Protein AF-A0A2V7TIT2-F1 (afdb_monomer_lite)

Radius of gyration: 19.77 Å; chains: 1; bounding box: 64×31×43 Å

Sequence (107 aa):
MTAILRDYVSPNDVTDPGSKALSAGLFLAIGVGGGYAWYRSGALENIWQRGVIAVLGAVGALLAGFLGAPIYGLVGIPGLVAWVLLDIAAGMTAARWAVQGKGPVAP

Structure (mmCIF, N/CA/C/O backbone):
data_AF-A0A2V7TIT2-F1
#
_entry.id   AF-A0A2V7TIT2-F1
#
loop_
_atom_site.group_PDB
_atom_site.id
_atom_site.type_symbol
_atom_site.label_atom_id
_atom_site.label_alt_id
_atom_site.label_comp_id
_atom_site.label_asym_id
_atom_site.label_entity_id
_atom_site.label_seq_id
_atom_site.pdbx_PDB_ins_code
_atom_site.Cartn_x
_atom_site.Cartn_y
_atom_site.Cartn_z
_atom_site.occupancy
_atom_site.B_iso_or_equiv
_atom_site.auth_seq_id
_atom_site.auth_comp_id
_atom_site.auth_asym_id
_atom_site.auth_atom_id
_atom_site.pdbx_PDB_model_num
ATOM 1 N N . MET A 1 1 ? 38.723 18.667 -15.875 1.00 50.00 1 MET A N 1
ATOM 2 C CA . MET A 1 1 ? 38.298 17.898 -14.680 1.00 50.00 1 MET A CA 1
ATOM 3 C C . MET A 1 1 ? 37.324 18.680 -13.780 1.00 50.00 1 MET A C 1
ATOM 5 O O . MET A 1 1 ? 37.205 18.389 -12.605 1.00 50.00 1 MET A O 1
ATOM 9 N N . THR A 1 2 ? 36.587 19.659 -14.311 1.00 55.69 2 THR A N 1
ATOM 10 C CA . THR A 1 2 ? 35.560 20.430 -13.576 1.00 55.69 2 THR A CA 1
ATOM 11 C C . THR A 1 2 ? 34.148 20.189 -14.126 1.00 55.69 2 THR A C 1
ATOM 13 O O . THR A 1 2 ? 33.179 20.376 -13.403 1.00 55.69 2 THR A O 1
ATOM 16 N N . ALA A 1 3 ? 34.025 19.704 -15.369 1.00 59.66 3 ALA A N 1
ATOM 17 C CA . ALA A 1 3 ? 32.749 19.321 -15.983 1.00 59.66 3 ALA A CA 1
ATOM 18 C C . ALA A 1 3 ? 32.171 18.017 -15.399 1.00 59.66 3 ALA A C 1
ATOM 20 O O . ALA A 1 3 ? 31.003 17.974 -15.049 1.00 59.66 3 ALA A O 1
ATOM 21 N N . ILE A 1 4 ? 33.008 16.997 -15.176 1.00 59.03 4 ILE A N 1
ATOM 22 C CA . ILE A 1 4 ? 32.571 15.712 -14.597 1.00 59.03 4 ILE A CA 1
ATOM 23 C C . ILE A 1 4 ? 32.068 15.896 -13.155 1.00 59.03 4 ILE A C 1
ATOM 25 O O . ILE A 1 4 ? 31.053 15.329 -12.777 1.00 59.03 4 ILE A O 1
ATOM 29 N N . LEU A 1 5 ? 32.728 16.742 -12.353 1.00 57.66 5 LEU A N 1
ATOM 30 C CA . LEU A 1 5 ? 32.258 17.063 -10.998 1.00 57.66 5 LEU A CA 1
ATOM 31 C C . LEU A 1 5 ? 30.960 17.884 -11.008 1.00 57.66 5 LEU A C 1
ATOM 33 O O . LEU A 1 5 ? 30.155 17.735 -10.099 1.00 57.66 5 LEU A O 1
ATOM 37 N N . ARG A 1 6 ? 30.732 18.720 -12.029 1.00 57.19 6 ARG A N 1
ATOM 38 C CA . ARG A 1 6 ? 29.481 19.475 -12.194 1.00 57.19 6 ARG A CA 1
ATOM 39 C C . ARG A 1 6 ? 28.294 18.547 -12.478 1.00 57.19 6 ARG A C 1
ATOM 41 O O . ARG A 1 6 ? 27.240 18.769 -11.895 1.00 57.19 6 ARG A O 1
ATOM 48 N N . ASP A 1 7 ? 28.487 17.493 -13.268 1.00 55.28 7 ASP A N 1
ATOM 49 C CA . ASP A 1 7 ? 27.439 16.493 -13.533 1.00 55.28 7 ASP A CA 1
ATOM 50 C C . ASP A 1 7 ? 27.096 15.653 -12.291 1.00 55.28 7 ASP A C 1
ATOM 52 O O . ASP A 1 7 ? 25.929 15.353 -12.058 1.00 55.28 7 ASP A O 1
ATOM 56 N N . TYR A 1 8 ? 28.071 15.346 -11.426 1.00 56.00 8 TYR A N 1
ATOM 57 C CA . TYR A 1 8 ? 27.811 14.657 -10.148 1.00 56.00 8 TYR A CA 1
ATOM 58 C C . TYR A 1 8 ? 27.341 15.573 -9.008 1.00 56.00 8 TYR A C 1
ATOM 60 O O . TYR A 1 8 ? 26.834 15.073 -8.006 1.00 56.00 8 TYR A O 1
ATOM 68 N N . VAL A 1 9 ? 27.504 16.895 -9.131 1.00 55.00 9 VAL A N 1
ATOM 69 C CA . VAL A 1 9 ? 27.004 17.900 -8.168 1.00 55.00 9 VAL A CA 1
ATOM 70 C C . VAL A 1 9 ? 25.629 18.447 -8.576 1.00 55.00 9 VAL A C 1
ATOM 72 O O . VAL A 1 9 ? 24.930 19.010 -7.736 1.00 55.00 9 VAL A O 1
ATOM 75 N N . SER A 1 10 ? 25.176 18.181 -9.809 1.00 55.69 10 SER A N 1
ATOM 76 C CA . SER A 1 10 ? 23.803 18.446 -10.264 1.00 55.69 10 SER A CA 1
ATOM 77 C C . SER A 1 10 ? 22.865 17.214 -10.375 1.00 55.69 10 SER A C 1
ATOM 79 O O . SER A 1 10 ? 22.013 17.207 -11.260 1.00 55.69 10 SER A O 1
ATOM 81 N N . PRO A 1 11 ? 22.922 16.180 -9.505 1.00 55.31 11 PRO A N 1
ATOM 82 C CA . PRO A 1 11 ? 22.027 15.021 -9.576 1.00 55.31 11 PRO A CA 1
ATOM 83 C C . PRO A 1 11 ? 20.613 15.320 -9.044 1.00 55.31 11 PRO A C 1
ATOM 85 O O . PRO A 1 11 ? 19.777 14.426 -8.991 1.00 55.31 11 PRO A O 1
ATOM 88 N N . ASN A 1 12 ? 20.343 16.568 -8.644 1.00 55.50 12 ASN A N 1
ATOM 89 C CA . ASN A 1 12 ? 19.116 17.004 -7.980 1.00 55.50 12 ASN A CA 1
ATOM 90 C C . ASN A 1 12 ? 18.459 18.176 -8.716 1.00 55.50 12 ASN A C 1
ATOM 92 O O . ASN A 1 12 ? 18.050 19.158 -8.089 1.00 55.50 12 ASN A O 1
ATOM 96 N N . ASP A 1 13 ? 18.361 18.105 -10.042 1.00 59.22 13 ASP A N 1
ATOM 97 C CA . ASP A 1 13 ? 17.453 19.005 -10.742 1.00 59.22 13 ASP A CA 1
ATOM 98 C C . ASP A 1 13 ? 16.025 18.624 -10.315 1.00 59.22 13 ASP A C 1
ATOM 100 O O . ASP A 1 13 ? 15.449 17.646 -10.781 1.00 59.22 13 ASP A O 1
ATOM 104 N N . VAL A 1 14 ? 15.434 19.383 -9.384 1.00 55.47 14 VAL A N 1
ATOM 105 C CA . VAL A 1 14 ? 14.022 19.242 -8.947 1.00 55.47 14 VAL A CA 1
ATOM 106 C C . VAL A 1 14 ? 13.052 19.335 -10.141 1.00 55.47 14 VAL A C 1
ATOM 108 O O . VAL A 1 14 ? 11.880 18.957 -10.078 1.00 55.47 14 VAL A O 1
ATOM 111 N N . THR A 1 15 ? 13.546 19.848 -11.262 1.00 60.97 15 THR A N 1
ATOM 112 C CA . THR A 1 15 ? 12.894 19.936 -12.563 1.00 60.97 15 THR A CA 1
ATOM 113 C C . THR A 1 15 ? 12.864 18.618 -13.346 1.00 60.97 15 THR A C 1
ATOM 115 O O . THR A 1 15 ? 12.012 18.518 -14.234 1.00 60.97 15 THR A O 1
ATOM 118 N N . ASP A 1 16 ? 13.691 17.620 -13.008 1.00 75.00 16 ASP A N 1
ATOM 119 C CA . ASP A 1 16 ? 13.738 16.304 -13.659 1.00 75.00 16 ASP A CA 1
ATOM 120 C C . ASP A 1 16 ? 12.389 15.560 -13.530 1.00 75.00 16 ASP A C 1
ATOM 122 O O . ASP A 1 16 ? 11.856 15.416 -12.420 1.00 75.00 16 ASP A O 1
ATOM 126 N N . PRO A 1 17 ? 11.804 15.071 -14.643 1.00 66.06 17 PRO A N 1
ATOM 127 C CA . PRO A 1 17 ? 10.562 14.304 -14.624 1.00 66.06 17 PRO A CA 1
ATOM 128 C C . PRO A 1 17 ? 10.575 13.104 -13.667 1.00 66.06 17 PRO A C 1
ATOM 130 O O . PRO A 1 17 ? 9.541 12.816 -13.061 1.00 66.06 17 PRO A O 1
ATOM 133 N N . GLY A 1 18 ? 11.722 12.437 -13.489 1.00 73.31 18 GLY A N 1
ATOM 134 C CA . GLY A 1 18 ? 11.872 11.319 -12.552 1.00 73.31 18 GLY A CA 1
ATOM 135 C C . GLY A 1 18 ? 11.681 11.752 -11.098 1.00 73.31 18 GLY A C 1
ATOM 136 O O . GLY A 1 18 ? 10.877 11.168 -10.367 1.00 73.31 18 GLY A O 1
ATOM 137 N N . SER A 1 19 ? 12.335 12.844 -10.703 1.00 74.06 19 SER A N 1
ATOM 138 C CA . SER A 1 19 ? 12.192 13.447 -9.369 1.00 74.06 19 SER A CA 1
ATOM 139 C C . SER A 1 19 ? 10.765 13.944 -9.089 1.00 74.06 19 SER A C 1
ATOM 141 O O . SER A 1 19 ? 10.236 13.774 -7.982 1.00 74.06 19 SER A O 1
ATOM 143 N N . LYS A 1 20 ? 10.088 14.505 -10.100 1.00 78.50 20 LYS A N 1
ATOM 144 C CA . LYS A 1 20 ? 8.674 14.914 -9.997 1.00 78.50 20 LYS A CA 1
ATOM 145 C C . LYS A 1 20 ? 7.725 13.726 -9.859 1.00 78.50 20 LYS A C 1
ATOM 147 O O . LYS A 1 20 ? 6.799 13.780 -9.055 1.00 78.50 20 LYS A O 1
ATOM 152 N N . ALA A 1 21 ? 7.953 12.647 -10.606 1.00 80.94 21 ALA A N 1
ATOM 153 C CA . ALA A 1 21 ? 7.144 11.436 -10.508 1.00 80.94 21 ALA A CA 1
ATOM 154 C C . ALA A 1 21 ? 7.302 10.757 -9.139 1.00 80.94 21 ALA A C 1
ATOM 156 O O . ALA A 1 21 ? 6.311 10.344 -8.537 1.00 80.94 21 ALA A O 1
ATOM 157 N N . LEU A 1 22 ? 8.530 10.699 -8.613 1.00 84.38 22 LEU A N 1
ATOM 158 C CA . LEU A 1 22 ? 8.812 10.107 -7.307 1.00 84.38 22 LEU A CA 1
ATOM 159 C C . LEU A 1 22 ? 8.165 10.905 -6.167 1.00 84.38 22 LEU A C 1
ATOM 161 O O . LEU A 1 22 ? 7.510 10.331 -5.300 1.00 84.38 22 LEU A O 1
ATOM 165 N N . SER A 1 23 ? 8.303 12.233 -6.189 1.00 86.25 23 SER A N 1
ATOM 166 C CA . SER A 1 23 ? 7.668 13.109 -5.197 1.00 86.25 23 SER A CA 1
ATOM 167 C C . SER A 1 23 ? 6.141 13.065 -5.285 1.00 86.25 23 SER A C 1
ATOM 169 O O . SER A 1 23 ? 5.481 12.938 -4.255 1.00 86.25 23 SER A O 1
ATOM 171 N N . ALA A 1 24 ? 5.562 13.073 -6.490 1.00 88.62 24 ALA A N 1
ATOM 172 C CA . ALA A 1 24 ? 4.122 12.897 -6.674 1.00 88.62 24 ALA A CA 1
ATOM 173 C C . ALA A 1 24 ? 3.634 11.545 -6.128 1.00 88.62 24 ALA A C 1
ATOM 175 O O . ALA A 1 24 ? 2.637 11.499 -5.409 1.00 88.62 24 ALA A O 1
ATOM 176 N N . GLY A 1 25 ? 4.360 10.459 -6.410 1.00 87.94 25 GLY A N 1
ATOM 177 C CA . GLY A 1 25 ? 4.072 9.130 -5.872 1.00 87.94 25 GLY A CA 1
ATOM 178 C C . GLY A 1 25 ? 4.151 9.082 -4.345 1.00 87.94 25 GLY A C 1
ATOM 179 O O . GLY A 1 25 ? 3.273 8.510 -3.704 1.00 87.94 25 GLY A O 1
ATOM 180 N N . LEU A 1 26 ? 5.146 9.747 -3.753 1.00 90.94 26 LEU A N 1
ATOM 181 C CA . LEU A 1 26 ? 5.301 9.865 -2.304 1.00 90.94 26 LEU A CA 1
ATOM 182 C C . LEU A 1 26 ? 4.108 10.588 -1.663 1.00 90.94 26 LEU A C 1
ATOM 184 O O . LEU A 1 26 ? 3.509 10.075 -0.717 1.00 90.94 26 LEU A O 1
ATOM 188 N N . PHE A 1 27 ? 3.731 11.755 -2.190 1.00 94.56 27 PHE A N 1
ATOM 189 C CA . PHE A 1 27 ? 2.581 12.506 -1.682 1.00 94.56 2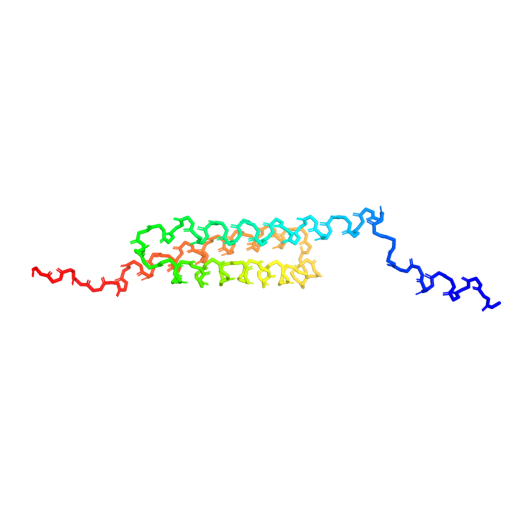7 PHE A CA 1
ATOM 190 C C . PHE A 1 27 ? 1.270 11.742 -1.869 1.00 94.56 27 PHE A C 1
ATOM 192 O O . PHE A 1 27 ? 0.432 11.753 -0.967 1.00 94.56 27 PHE A O 1
ATOM 199 N N . LEU A 1 28 ? 1.105 11.038 -2.993 1.00 93.38 28 LEU A N 1
ATOM 200 C CA . LEU A 1 28 ? -0.043 10.163 -3.220 1.00 93.38 28 LEU A CA 1
ATOM 201 C C . LEU A 1 28 ? -0.091 9.023 -2.202 1.00 93.38 28 LEU A C 1
ATOM 203 O O . LEU A 1 28 ? -1.142 8.802 -1.610 1.00 93.38 28 LEU A O 1
ATOM 207 N N . ALA A 1 29 ? 1.021 8.334 -1.946 1.00 91.56 29 ALA A N 1
ATOM 208 C CA . ALA A 1 29 ? 1.064 7.235 -0.984 1.00 91.56 29 ALA A CA 1
ATOM 209 C C . ALA A 1 29 ? 0.717 7.705 0.437 1.00 91.56 29 ALA A C 1
ATOM 211 O O . ALA A 1 29 ? -0.119 7.095 1.105 1.00 91.56 29 ALA A O 1
ATOM 212 N N . ILE A 1 30 ? 1.299 8.826 0.876 1.00 95.38 30 ILE A N 1
ATOM 213 C CA . ILE A 1 30 ? 1.007 9.418 2.189 1.00 95.38 30 ILE A CA 1
ATOM 214 C C . ILE A 1 30 ? -0.456 9.865 2.263 1.00 95.38 30 ILE A C 1
ATOM 216 O O . ILE A 1 30 ? -1.156 9.528 3.218 1.00 95.38 30 ILE A O 1
ATOM 220 N N . GLY A 1 31 ? -0.924 10.608 1.259 1.00 96.06 31 GLY A N 1
ATOM 221 C CA . GLY A 1 31 ? -2.270 11.173 1.231 1.00 96.06 31 GLY A CA 1
ATOM 222 C C . GLY A 1 31 ? -3.355 10.102 1.173 1.00 96.06 31 GLY A C 1
ATOM 223 O O . GLY A 1 31 ? -4.298 10.139 1.961 1.00 96.06 31 GLY A O 1
ATOM 224 N N . VAL A 1 32 ? -3.207 9.115 0.288 1.00 94.06 32 VAL A N 1
ATOM 225 C CA . VAL A 1 32 ? -4.167 8.014 0.140 1.00 94.06 32 VAL A CA 1
ATOM 226 C C . VAL A 1 32 ? -4.106 7.083 1.348 1.00 94.06 32 VAL A C 1
ATOM 228 O O . VAL A 1 32 ? -5.146 6.804 1.940 1.00 94.06 32 VAL A O 1
ATOM 231 N N . GLY A 1 33 ? -2.913 6.643 1.763 1.00 92.62 33 GLY A N 1
ATOM 232 C CA . GLY A 1 33 ? -2.748 5.727 2.895 1.00 92.62 33 GLY A CA 1
ATOM 233 C C . GLY A 1 33 ? -3.226 6.334 4.214 1.00 92.62 33 GLY A C 1
ATOM 234 O O . GLY A 1 33 ? -4.034 5.733 4.927 1.00 92.62 33 GLY A O 1
ATOM 235 N N . GLY A 1 34 ? -2.785 7.557 4.514 1.00 94.06 34 GLY A N 1
ATOM 236 C CA . GLY A 1 34 ? -3.181 8.269 5.725 1.00 94.06 34 GLY A CA 1
ATOM 237 C C . GLY A 1 34 ? -4.632 8.735 5.697 1.00 94.06 34 GLY A C 1
ATOM 238 O O . GLY A 1 34 ? -5.357 8.536 6.671 1.00 94.06 34 GLY A O 1
ATOM 239 N N . GLY A 1 35 ? -5.094 9.286 4.572 1.00 95.19 35 GLY A N 1
ATOM 240 C CA . GLY A 1 35 ? -6.474 9.740 4.404 1.00 95.19 35 GLY A CA 1
ATOM 241 C C . GLY A 1 35 ? -7.486 8.599 4.506 1.00 95.19 35 GLY A C 1
ATOM 242 O O . GLY A 1 35 ? -8.480 8.716 5.223 1.00 95.19 35 GLY A O 1
ATOM 243 N N . TYR A 1 36 ? -7.211 7.457 3.871 1.00 93.00 36 TYR A N 1
ATOM 244 C CA . TYR A 1 36 ? -8.066 6.273 3.973 1.00 93.00 36 TYR A CA 1
ATOM 245 C C . TYR A 1 36 ? -8.103 5.714 5.404 1.00 93.00 36 TYR A C 1
ATOM 247 O O . TYR A 1 36 ? -9.177 5.410 5.932 1.00 93.00 36 TYR A O 1
ATOM 255 N N . ALA A 1 37 ? -6.949 5.626 6.073 1.00 90.94 37 ALA A N 1
ATOM 256 C CA . ALA A 1 37 ? -6.868 5.172 7.459 1.00 90.94 37 ALA A CA 1
ATOM 257 C C . ALA A 1 37 ? -7.556 6.138 8.445 1.00 90.94 37 ALA A C 1
ATOM 259 O O . ALA A 1 37 ? -8.191 5.703 9.411 1.00 90.94 37 ALA A O 1
ATOM 260 N N . TRP A 1 38 ? -7.516 7.442 8.178 1.00 91.38 38 TRP A N 1
ATOM 261 C CA . TRP A 1 38 ? -8.272 8.442 8.930 1.00 91.38 38 TRP A CA 1
ATOM 262 C C . TRP A 1 38 ? -9.787 8.319 8.718 1.00 91.38 38 TRP A C 1
ATOM 264 O O . TRP A 1 38 ? -10.560 8.359 9.678 1.00 91.38 38 TRP A O 1
ATOM 274 N N . TYR A 1 39 ? -10.226 8.152 7.466 1.00 91.81 39 TYR A N 1
ATOM 275 C CA . TYR A 1 39 ? -11.640 7.991 7.123 1.00 91.81 39 TYR A CA 1
ATOM 276 C C . TYR A 1 39 ? -12.234 6.749 7.795 1.00 91.81 39 TYR A C 1
ATOM 278 O O . TYR A 1 39 ? -13.259 6.832 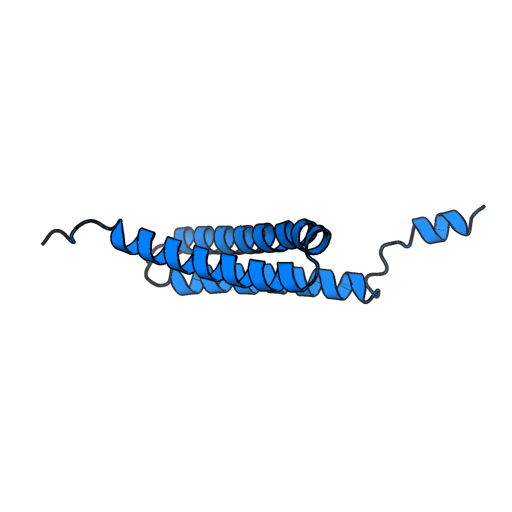8.473 1.00 91.81 39 TYR A O 1
ATOM 286 N N . ARG A 1 40 ? -11.544 5.604 7.706 1.00 88.06 40 ARG A N 1
ATOM 287 C CA . ARG A 1 40 ? -12.022 4.344 8.299 1.00 88.06 40 ARG A CA 1
ATOM 288 C C . ARG A 1 40 ? -12.078 4.378 9.829 1.00 88.06 40 ARG A C 1
ATOM 290 O O . ARG A 1 40 ? -12.831 3.623 10.433 1.00 88.06 40 ARG A O 1
ATOM 297 N N . SER A 1 41 ? -11.262 5.224 10.458 1.00 86.62 41 SER A N 1
ATOM 298 C CA . SER A 1 41 ? -11.223 5.396 11.913 1.00 86.62 41 SER A CA 1
ATOM 299 C C . SER A 1 41 ? -12.230 6.435 12.421 1.00 86.62 41 SER A C 1
ATOM 301 O O . SER A 1 41 ? -12.198 6.791 13.595 1.00 86.62 41 SER A O 1
ATOM 303 N N . GLY A 1 42 ? -13.169 6.882 11.576 1.00 85.38 42 GLY A N 1
ATOM 304 C CA . GLY A 1 42 ? -14.198 7.872 11.909 1.00 85.38 42 GLY A CA 1
ATOM 305 C C . GLY A 1 42 ? -15.074 7.549 13.121 1.00 85.38 42 GLY A C 1
ATOM 306 O O . GLY A 1 42 ? -15.533 8.471 13.783 1.00 85.38 42 GLY A O 1
ATOM 307 N N . ALA A 1 43 ? -15.255 6.266 13.441 1.00 85.88 43 ALA A N 1
ATOM 308 C CA . ALA A 1 43 ? -16.018 5.819 14.608 1.00 85.88 43 ALA A CA 1
ATOM 309 C C . ALA A 1 43 ? -15.273 5.988 15.948 1.00 85.88 43 ALA A C 1
ATOM 311 O O . ALA A 1 43 ? -15.857 5.749 16.999 1.00 85.88 43 ALA A O 1
ATOM 312 N N . LEU A 1 44 ? -13.985 6.350 15.934 1.00 83.81 44 LEU A N 1
ATOM 313 C CA . LEU A 1 44 ? -13.232 6.638 17.152 1.00 83.81 44 LEU A CA 1
ATOM 314 C C . LEU A 1 44 ? -13.457 8.096 17.569 1.00 83.81 44 LEU A C 1
ATOM 316 O O . LEU A 1 44 ? -13.200 9.027 16.809 1.00 83.81 44 LEU A O 1
ATOM 320 N N . GLU A 1 45 ? -13.890 8.300 18.806 1.00 88.25 45 GLU A N 1
ATOM 321 C CA . GLU A 1 45 ? -14.109 9.639 19.372 1.00 88.25 45 GLU A CA 1
ATOM 322 C C . GLU A 1 45 ? -12.780 10.348 19.681 1.00 88.25 45 GLU A C 1
ATOM 324 O O . GLU A 1 45 ? -12.679 11.575 19.647 1.00 88.25 45 GLU A O 1
ATOM 329 N N . ASN A 1 46 ? -11.721 9.572 19.934 1.00 91.81 46 ASN A N 1
ATOM 330 C CA . ASN A 1 46 ? -10.404 10.093 20.266 1.00 91.81 46 ASN A CA 1
ATOM 331 C C . ASN A 1 46 ? -9.623 10.512 19.006 1.00 91.81 46 ASN A C 1
ATOM 333 O O . ASN A 1 46 ? -9.140 9.682 18.229 1.00 91.81 46 ASN A O 1
ATOM 337 N N . ILE A 1 47 ? -9.435 11.825 18.853 1.00 93.12 47 ILE A N 1
ATOM 338 C CA . ILE A 1 47 ? -8.713 12.427 17.725 1.00 93.12 47 ILE A CA 1
ATOM 339 C C . ILE A 1 47 ? -7.235 12.013 17.657 1.00 93.12 47 ILE A C 1
ATOM 341 O O . ILE A 1 47 ? -6.696 11.832 16.567 1.00 93.12 47 ILE A O 1
ATOM 345 N N . TRP A 1 48 ? -6.585 11.809 18.806 1.00 93.62 48 TRP A N 1
ATOM 346 C CA . TRP A 1 48 ? -5.191 11.374 18.871 1.00 93.62 48 TRP A CA 1
ATOM 347 C C . TRP A 1 48 ? -5.047 9.953 18.322 1.00 93.62 48 TRP A C 1
ATOM 349 O O . TRP A 1 48 ? -4.169 9.692 17.500 1.00 93.62 48 TRP A O 1
ATOM 359 N N . GLN A 1 49 ? -5.952 9.043 18.702 1.00 93.12 49 GLN A N 1
ATOM 360 C CA . GLN A 1 49 ? -5.938 7.662 18.201 1.00 93.12 49 GLN A CA 1
ATOM 361 C C . GLN A 1 49 ? -6.154 7.619 16.689 1.00 93.12 49 GLN A C 1
ATOM 363 O O . GLN A 1 49 ? -5.460 6.886 15.98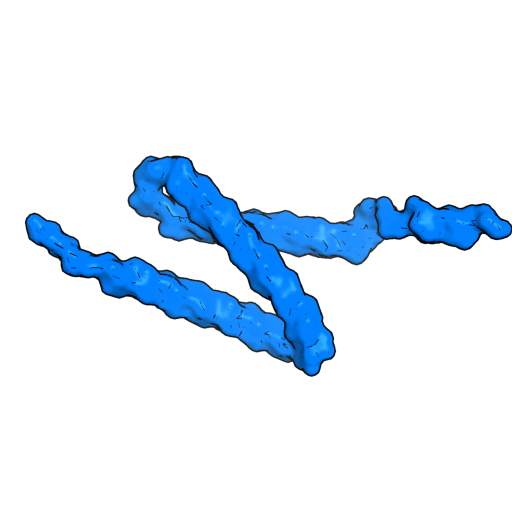4 1.00 93.12 49 GLN A O 1
ATOM 368 N N . ARG A 1 50 ? -7.065 8.452 16.176 1.00 92.50 50 ARG A N 1
ATOM 369 C CA . ARG A 1 50 ? -7.267 8.618 14.730 1.00 92.50 50 ARG A CA 1
ATOM 370 C C . ARG A 1 50 ? -6.014 9.138 14.033 1.00 92.50 50 ARG A C 1
ATOM 372 O O . ARG A 1 50 ? -5.658 8.620 12.977 1.00 92.50 50 ARG A O 1
ATOM 379 N N . GLY A 1 51 ? -5.313 10.088 14.653 1.00 93.06 51 GLY A N 1
ATOM 380 C CA . GLY A 1 51 ? -4.022 10.595 14.180 1.00 93.06 51 GLY A CA 1
ATOM 381 C C . GLY A 1 51 ? -2.980 9.498 14.041 1.00 93.06 51 GLY A C 1
ATOM 382 O O . GLY A 1 51 ? -2.394 9.341 12.972 1.00 93.06 51 GLY A O 1
ATOM 383 N N . VAL A 1 52 ? -2.799 8.680 15.076 1.00 95.38 52 VAL A N 1
ATOM 384 C CA . VAL A 1 52 ? -1.843 7.567 15.024 1.00 95.38 52 VAL A CA 1
ATOM 385 C C . VAL A 1 52 ? -2.220 6.541 13.963 1.00 95.38 52 VAL A C 1
ATOM 387 O O . VAL A 1 52 ? -1.353 6.106 13.211 1.00 95.38 52 VAL A O 1
ATOM 390 N N . ILE A 1 53 ? -3.503 6.197 13.832 1.00 93.88 53 ILE A N 1
ATOM 391 C CA . ILE A 1 53 ? -3.965 5.272 12.789 1.00 93.88 53 ILE A CA 1
ATOM 392 C C . ILE A 1 53 ? -3.682 5.830 11.390 1.00 93.88 53 ILE A C 1
ATOM 394 O O . ILE A 1 53 ? -3.243 5.080 10.519 1.00 93.88 53 ILE A O 1
ATOM 398 N N . ALA A 1 54 ? -3.886 7.130 11.168 1.00 94.25 54 ALA A N 1
ATOM 399 C CA . ALA A 1 54 ? -3.576 7.766 9.892 1.00 94.25 54 ALA A CA 1
ATOM 400 C C . ALA A 1 54 ? -2.076 7.739 9.577 1.00 94.25 54 ALA A C 1
ATOM 402 O O . ALA A 1 54 ? -1.691 7.373 8.468 1.00 94.25 54 ALA A O 1
ATOM 403 N N . VAL A 1 55 ? -1.218 8.046 10.554 1.00 96.38 55 VAL A N 1
ATOM 404 C CA . VAL A 1 55 ? 0.239 7.962 10.373 1.00 96.38 55 VAL A CA 1
ATOM 405 C C . VAL A 1 55 ? 0.671 6.525 10.077 1.00 96.38 55 VAL A C 1
ATOM 407 O O . VAL A 1 55 ? 1.420 6.300 9.130 1.00 96.38 55 VAL A O 1
ATOM 410 N N . LEU A 1 56 ? 0.154 5.537 10.815 1.00 95.25 56 LEU A N 1
ATOM 411 C CA . LEU A 1 56 ? 0.434 4.121 10.554 1.00 95.25 56 LEU A CA 1
ATOM 412 C C . LEU A 1 56 ? -0.058 3.679 9.169 1.00 95.25 56 LEU A C 1
ATOM 414 O O . LEU A 1 56 ? 0.624 2.905 8.502 1.00 95.25 56 LEU A O 1
ATOM 418 N N . GLY A 1 57 ? -1.199 4.196 8.710 1.00 93.81 57 GLY A N 1
ATOM 419 C CA . GLY A 1 57 ? -1.708 3.962 7.359 1.00 93.81 57 GLY A CA 1
ATOM 420 C C . GLY A 1 57 ? -0.787 4.520 6.274 1.00 93.81 57 GLY A C 1
ATOM 421 O O . GLY A 1 57 ? -0.487 3.824 5.306 1.00 93.81 57 GLY A O 1
ATOM 422 N N . ALA A 1 58 ? -0.284 5.744 6.455 1.00 95.50 58 ALA A N 1
ATOM 423 C CA . ALA A 1 58 ? 0.690 6.343 5.545 1.00 95.50 58 ALA A CA 1
ATOM 424 C C . ALA A 1 58 ? 2.008 5.550 5.525 1.00 95.50 58 ALA A C 1
ATOM 426 O O . ALA A 1 58 ? 2.500 5.209 4.453 1.00 95.50 58 ALA A O 1
ATOM 427 N N . VAL A 1 59 ? 2.551 5.192 6.693 1.00 95.94 59 VAL A N 1
ATOM 428 C CA . VAL A 1 59 ? 3.778 4.380 6.797 1.00 95.94 59 VAL A CA 1
ATOM 429 C C . VAL A 1 59 ? 3.591 3.012 6.138 1.00 95.94 59 VAL A C 1
ATOM 431 O O . VAL A 1 59 ? 4.451 2.583 5.375 1.00 95.94 59 VAL A O 1
ATOM 434 N N . GLY A 1 60 ? 2.455 2.348 6.368 1.00 93.56 60 GLY A N 1
ATOM 435 C CA . GLY A 1 60 ? 2.130 1.078 5.720 1.00 93.56 60 GLY A CA 1
ATOM 436 C C . GLY A 1 60 ? 2.100 1.185 4.193 1.00 93.56 60 GLY A C 1
ATOM 437 O O . GLY A 1 60 ? 2.697 0.353 3.515 1.00 93.56 60 GLY A O 1
ATOM 438 N N . ALA A 1 61 ? 1.484 2.241 3.650 1.00 93.75 61 ALA A N 1
ATOM 439 C CA . ALA A 1 61 ? 1.458 2.492 2.208 1.00 93.75 61 ALA A CA 1
ATOM 440 C C . ALA A 1 61 ? 2.864 2.720 1.625 1.00 93.75 61 ALA A C 1
ATOM 442 O O . ALA A 1 61 ? 3.170 2.223 0.541 1.00 93.75 61 ALA A O 1
ATOM 443 N N . LEU A 1 62 ? 3.740 3.420 2.354 1.00 94.31 62 LEU A N 1
ATOM 444 C CA . LEU A 1 62 ? 5.134 3.612 1.945 1.00 94.31 62 LEU A CA 1
ATOM 445 C C . LEU A 1 62 ? 5.915 2.300 1.929 1.00 94.31 62 LEU A C 1
ATOM 447 O O . LEU A 1 62 ? 6.640 2.039 0.972 1.00 94.31 62 LEU A O 1
ATOM 451 N N . LEU A 1 63 ? 5.755 1.464 2.957 1.00 94.06 63 LEU A N 1
ATOM 452 C CA . LEU A 1 63 ? 6.419 0.163 3.028 1.00 94.06 63 LEU A CA 1
ATOM 453 C C . LEU A 1 63 ? 5.950 -0.770 1.904 1.00 94.06 63 LEU A C 1
ATOM 455 O O . LEU A 1 63 ? 6.785 -1.390 1.247 1.00 94.06 63 LEU A O 1
ATOM 459 N N . ALA A 1 64 ? 4.644 -0.823 1.632 1.00 92.75 64 ALA A N 1
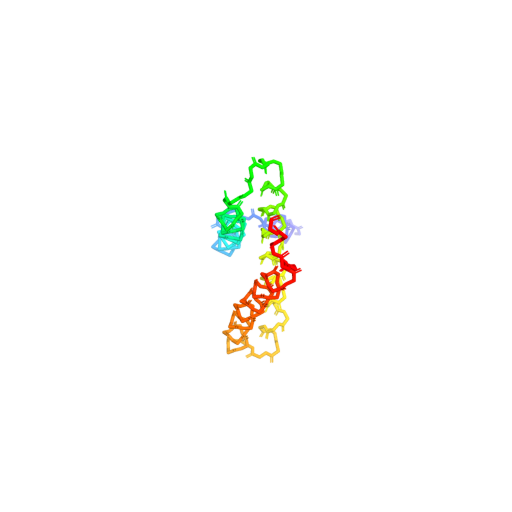ATOM 460 C CA . ALA A 1 64 ? 4.088 -1.608 0.530 1.00 92.75 64 ALA A CA 1
ATOM 461 C C . ALA A 1 64 ? 4.597 -1.120 -0.838 1.00 92.75 64 ALA A C 1
ATOM 463 O O . ALA A 1 64 ? 5.018 -1.925 -1.670 1.00 92.75 64 ALA A O 1
ATOM 464 N N . GLY A 1 65 ? 4.645 0.201 -1.052 1.00 90.94 65 GLY A N 1
ATOM 465 C CA . GLY A 1 65 ? 5.211 0.792 -2.266 1.00 90.94 65 GLY A CA 1
ATOM 466 C C . GLY A 1 65 ? 6.706 0.503 -2.429 1.00 90.94 65 GLY A C 1
ATOM 467 O O . GLY A 1 65 ? 7.155 0.158 -3.521 1.00 90.94 65 GLY A O 1
ATOM 468 N N . PHE A 1 66 ? 7.474 0.570 -1.339 1.00 91.75 66 PHE A N 1
ATOM 469 C CA . PHE A 1 66 ? 8.904 0.262 -1.336 1.00 91.75 66 PHE A CA 1
ATOM 470 C C . PHE A 1 66 ? 9.183 -1.208 -1.683 1.00 91.75 66 PHE A C 1
ATOM 472 O O . PHE A 1 66 ? 10.068 -1.494 -2.490 1.00 91.75 66 PHE A O 1
ATOM 479 N N . LEU A 1 67 ? 8.385 -2.140 -1.149 1.00 92.62 67 LEU A N 1
ATOM 480 C CA . LEU A 1 67 ? 8.450 -3.564 -1.505 1.00 92.62 67 LEU A CA 1
ATOM 481 C C . LEU A 1 67 ? 8.079 -3.838 -2.971 1.00 92.62 67 LEU A C 1
ATOM 483 O O . LEU A 1 67 ? 8.460 -4.874 -3.514 1.00 92.62 67 LEU A O 1
ATOM 487 N N . GLY A 1 68 ? 7.432 -2.894 -3.654 1.00 91.50 68 GLY A N 1
ATOM 488 C CA . GLY A 1 68 ? 7.217 -2.964 -5.096 1.00 91.50 68 GLY A CA 1
ATOM 489 C C . GLY A 1 68 ? 8.520 -2.977 -5.906 1.00 91.50 68 GLY A C 1
ATOM 490 O O . GLY A 1 68 ? 8.582 -3.642 -6.939 1.00 91.50 68 GLY A O 1
ATOM 491 N N . ALA A 1 69 ? 9.587 -2.315 -5.441 1.00 91.00 69 ALA A N 1
ATOM 492 C CA . ALA A 1 69 ? 10.862 -2.249 -6.163 1.00 91.00 69 ALA A CA 1
ATOM 493 C C . ALA A 1 69 ? 11.507 -3.633 -6.409 1.00 91.00 69 ALA A C 1
ATOM 495 O O . ALA A 1 69 ? 11.789 -3.952 -7.569 1.00 91.00 69 ALA A O 1
ATOM 496 N N . PRO A 1 70 ? 11.709 -4.497 -5.391 1.00 91.62 70 PRO A N 1
ATOM 497 C CA . PRO A 1 70 ? 12.220 -5.846 -5.630 1.00 91.62 70 PRO A CA 1
ATOM 498 C C . PRO A 1 70 ? 11.250 -6.709 -6.448 1.00 91.62 70 PRO A C 1
ATOM 500 O O . PRO A 1 70 ? 11.694 -7.501 -7.273 1.00 91.62 70 PRO A O 1
ATOM 503 N N . ILE A 1 71 ? 9.935 -6.536 -6.289 1.00 92.50 71 ILE A N 1
ATOM 504 C CA . ILE A 1 71 ? 8.934 -7.294 -7.058 1.00 92.50 71 ILE A CA 1
ATOM 505 C C . ILE A 1 71 ? 9.014 -6.958 -8.546 1.00 92.50 71 ILE A C 1
ATOM 507 O O . ILE A 1 71 ? 9.011 -7.862 -9.385 1.00 92.50 71 ILE A O 1
ATOM 511 N N . TYR A 1 72 ? 9.146 -5.673 -8.873 1.00 91.31 72 TYR A N 1
ATOM 512 C CA . TYR A 1 72 ? 9.398 -5.229 -10.237 1.00 91.31 72 TYR A CA 1
ATOM 513 C C . TYR A 1 72 ? 10.706 -5.812 -10.783 1.00 91.31 72 TYR A C 1
ATOM 515 O O . TYR A 1 72 ? 10.743 -6.261 -11.924 1.00 91.31 72 TYR A O 1
ATOM 523 N N . GLY A 1 73 ? 11.757 -5.874 -9.960 1.00 89.75 73 GLY A N 1
ATOM 524 C CA . GLY A 1 73 ? 13.027 -6.493 -10.342 1.00 89.75 73 GLY A CA 1
ATOM 525 C C . GLY A 1 73 ? 12.926 -7.988 -10.673 1.00 89.75 73 GLY A C 1
ATOM 526 O O . GLY A 1 73 ? 13.661 -8.466 -11.531 1.00 89.75 73 GLY A O 1
ATOM 527 N N . LEU A 1 74 ? 12.015 -8.724 -10.027 1.00 91.88 74 LEU A N 1
ATOM 528 C CA . LEU A 1 74 ? 11.868 -10.175 -10.202 1.00 91.88 74 LEU A CA 1
ATOM 529 C C . LEU A 1 74 ? 10.874 -10.567 -11.302 1.00 91.88 74 LEU A C 1
ATOM 531 O O . LEU A 1 74 ? 11.120 -11.513 -12.046 1.00 91.88 74 LEU A O 1
ATOM 535 N N . VAL A 1 75 ? 9.732 -9.881 -11.376 1.00 92.50 75 VAL A N 1
ATOM 536 C CA . VAL A 1 75 ? 8.574 -10.302 -12.192 1.00 92.50 75 VAL A CA 1
ATOM 537 C C . VAL A 1 75 ? 8.070 -9.168 -13.100 1.00 92.50 75 VAL A C 1
ATOM 539 O O . VAL A 1 75 ? 7.122 -9.343 -13.864 1.00 92.50 75 VAL A O 1
ATOM 542 N N . GLY A 1 76 ? 8.698 -7.990 -13.055 1.00 92.25 76 GLY A N 1
ATOM 543 C CA . GLY A 1 76 ? 8.317 -6.835 -13.866 1.00 92.25 76 GLY A CA 1
ATOM 544 C C . GLY A 1 76 ? 6.932 -6.278 -13.521 1.00 92.25 76 GLY A C 1
ATOM 545 O O . GLY A 1 76 ? 6.439 -6.393 -12.397 1.00 92.25 76 GLY A O 1
ATOM 546 N N . ILE A 1 77 ? 6.284 -5.664 -14.515 1.00 92.88 77 ILE A N 1
ATOM 547 C CA . ILE A 1 77 ? 4.953 -5.045 -14.376 1.00 92.88 77 ILE A CA 1
ATOM 548 C C . ILE A 1 77 ? 3.872 -6.044 -13.915 1.00 92.88 77 ILE A C 1
ATOM 550 O O . ILE A 1 77 ? 3.107 -5.684 -13.018 1.00 92.88 77 ILE A O 1
ATOM 554 N N . PRO A 1 78 ? 3.792 -7.288 -14.439 1.00 94.75 78 PRO A N 1
ATOM 555 C CA . PRO A 1 78 ? 2.823 -8.269 -13.943 1.00 94.75 78 PRO A CA 1
ATOM 556 C C . PRO A 1 78 ? 2.956 -8.531 -12.437 1.00 94.75 78 PRO A C 1
ATOM 558 O O . PRO A 1 78 ? 1.946 -8.659 -11.745 1.00 94.75 78 PRO A O 1
ATOM 561 N N . GLY A 1 79 ? 4.191 -8.538 -11.922 1.00 92.81 79 GLY A N 1
ATOM 562 C CA . GLY A 1 79 ? 4.468 -8.647 -10.491 1.00 92.81 79 GLY A CA 1
ATOM 563 C C . GLY A 1 79 ? 3.870 -7.503 -9.684 1.00 92.81 79 GLY A C 1
ATOM 564 O O . GLY A 1 79 ? 3.244 -7.746 -8.658 1.00 92.81 79 GLY A O 1
ATOM 565 N N . LEU A 1 80 ? 4.002 -6.265 -10.166 1.00 92.44 80 LEU A N 1
ATOM 566 C CA . LEU A 1 80 ? 3.427 -5.088 -9.506 1.00 92.44 80 LEU A CA 1
ATOM 567 C C . LEU A 1 80 ? 1.897 -5.127 -9.470 1.00 92.44 80 LEU A C 1
ATOM 569 O O . LEU A 1 80 ? 1.298 -4.769 -8.459 1.00 92.44 80 LEU A O 1
ATOM 573 N N . VAL A 1 81 ? 1.256 -5.591 -10.547 1.00 95.50 81 VAL A N 1
ATOM 574 C CA . VAL A 1 81 ? -0.206 -5.756 -10.574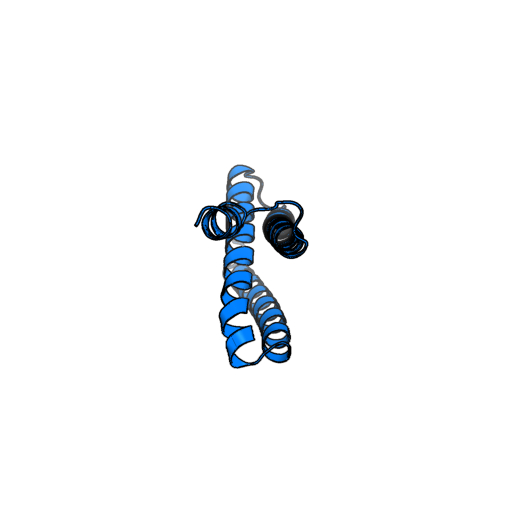 1.00 95.50 81 VAL A CA 1
ATOM 575 C C . VAL A 1 81 ? -0.640 -6.793 -9.540 1.00 95.50 81 VAL A C 1
ATOM 577 O O . VAL A 1 81 ? -1.536 -6.527 -8.741 1.00 95.50 81 VAL A O 1
ATOM 580 N N . ALA A 1 82 ? 0.020 -7.954 -9.513 1.00 96.00 82 ALA A N 1
ATOM 581 C CA . ALA A 1 82 ? -0.256 -8.987 -8.519 1.00 96.00 82 ALA A CA 1
ATOM 582 C C . ALA A 1 82 ? -0.009 -8.485 -7.087 1.00 96.00 82 ALA A C 1
ATOM 584 O O . ALA A 1 82 ? -0.803 -8.773 -6.196 1.00 96.00 82 ALA A O 1
ATOM 585 N N . TRP A 1 83 ? 1.041 -7.690 -6.877 1.00 95.19 83 TRP A N 1
ATOM 586 C CA . TRP A 1 83 ? 1.373 -7.100 -5.583 1.00 95.19 83 TRP A CA 1
ATOM 587 C C . TRP A 1 83 ? 0.277 -6.175 -5.060 1.00 95.19 83 TRP A C 1
ATOM 589 O O . TRP A 1 83 ? -0.207 -6.376 -3.951 1.00 95.19 83 TRP A O 1
ATOM 599 N N . VAL A 1 84 ? -0.211 -5.249 -5.890 1.00 92.69 84 VAL A N 1
ATOM 600 C CA . VAL A 1 84 ? -1.321 -4.358 -5.512 1.00 92.69 84 VAL A CA 1
ATOM 601 C C . VAL A 1 84 ? -2.577 -5.157 -5.158 1.00 92.69 84 VAL A C 1
ATOM 603 O O . VAL A 1 84 ? -3.263 -4.846 -4.185 1.00 92.69 84 VAL A O 1
ATOM 606 N N . LEU A 1 85 ? -2.885 -6.213 -5.916 1.00 96.38 85 LEU A N 1
ATOM 607 C CA . LEU A 1 85 ? -4.022 -7.084 -5.609 1.00 96.38 85 LEU A CA 1
ATOM 608 C C . LEU A 1 85 ? -3.837 -7.825 -4.276 1.00 96.38 85 LEU A C 1
ATOM 610 O O . LEU A 1 85 ? -4.802 -7.967 -3.522 1.00 96.38 85 LEU A O 1
ATOM 614 N N . LEU A 1 86 ? -2.614 -8.264 -3.966 1.00 95.38 86 LEU A N 1
ATOM 615 C CA . LEU A 1 86 ? -2.278 -8.893 -2.689 1.00 95.38 86 LEU A CA 1
ATOM 616 C C . LEU A 1 86 ? -2.387 -7.910 -1.521 1.00 95.38 86 LEU A C 1
ATOM 618 O O . LEU A 1 86 ? -2.970 -8.277 -0.504 1.00 95.38 86 LEU A O 1
ATOM 622 N N . ASP A 1 87 ? -1.916 -6.671 -1.670 1.00 93.06 87 ASP A N 1
ATOM 623 C CA . ASP A 1 87 ? -2.056 -5.622 -0.653 1.00 93.06 87 ASP A CA 1
ATOM 624 C C . ASP A 1 87 ? -3.532 -5.326 -0.354 1.00 93.06 87 ASP A C 1
ATOM 626 O O . ASP A 1 87 ? -3.942 -5.249 0.808 1.00 93.06 87 ASP A O 1
ATOM 630 N N . ILE A 1 88 ? -4.364 -5.221 -1.397 1.00 91.44 88 ILE A N 1
ATOM 631 C CA . ILE A 1 88 ? -5.812 -5.028 -1.247 1.00 91.44 88 ILE A CA 1
ATOM 632 C C . ILE A 1 88 ? -6.432 -6.224 -0.516 1.00 91.44 88 ILE A C 1
ATOM 634 O O . ILE A 1 88 ? -7.181 -6.041 0.449 1.00 91.44 88 ILE A O 1
ATOM 638 N N . ALA A 1 89 ? -6.108 -7.450 -0.937 1.00 93.81 89 ALA A N 1
ATOM 639 C CA . ALA A 1 89 ? -6.625 -8.663 -0.314 1.00 93.81 89 ALA A CA 1
ATOM 640 C C . ALA A 1 89 ? -6.203 -8.773 1.162 1.00 93.81 89 ALA A C 1
ATOM 642 O O . ALA A 1 89 ? -7.047 -9.043 2.018 1.00 93.81 89 ALA A O 1
ATOM 643 N N . ALA A 1 90 ? -4.933 -8.501 1.474 1.00 91.44 90 ALA A N 1
ATOM 644 C CA . ALA A 1 90 ? -4.398 -8.483 2.833 1.00 91.44 90 ALA A CA 1
ATOM 645 C C . ALA A 1 90 ? -5.065 -7.400 3.694 1.00 91.44 90 ALA A C 1
ATOM 647 O O . ALA A 1 90 ? -5.444 -7.652 4.838 1.00 91.44 90 ALA A O 1
ATOM 648 N N . GLY A 1 91 ? -5.290 -6.207 3.138 1.00 86.62 91 GLY A N 1
ATOM 649 C CA . GLY A 1 91 ? -6.022 -5.138 3.813 1.00 86.62 91 GLY A CA 1
ATOM 650 C C . GLY A 1 91 ? -7.465 -5.532 4.142 1.00 86.62 91 GLY A C 1
ATOM 651 O O . GLY A 1 91 ? -7.949 -5.273 5.248 1.00 86.62 91 GLY A O 1
ATOM 652 N N . MET A 1 92 ? -8.152 -6.206 3.215 1.00 89.31 92 MET A N 1
ATOM 653 C CA . MET A 1 92 ? -9.512 -6.708 3.426 1.00 89.31 92 MET A CA 1
ATOM 654 C C . MET A 1 92 ? -9.571 -7.808 4.491 1.00 89.31 92 MET A C 1
ATOM 656 O O . MET A 1 92 ? -10.460 -7.781 5.346 1.00 89.31 92 MET A O 1
ATOM 660 N N . THR A 1 93 ? -8.651 -8.775 4.465 1.00 90.44 93 THR A N 1
ATOM 661 C CA . THR A 1 93 ? -8.617 -9.864 5.454 1.00 90.44 93 THR A CA 1
ATOM 662 C C . THR A 1 93 ? -8.250 -9.344 6.838 1.00 90.44 93 THR A C 1
ATOM 664 O O . THR A 1 93 ? -8.940 -9.677 7.801 1.00 90.44 93 THR A O 1
ATOM 667 N N . ALA A 1 94 ? -7.264 -8.450 6.941 1.00 85.31 94 ALA A N 1
ATOM 668 C CA . ALA A 1 94 ? -6.903 -7.794 8.194 1.00 85.31 94 ALA A CA 1
ATOM 669 C C . ALA A 1 94 ? -8.073 -6.984 8.772 1.00 85.31 94 ALA A C 1
ATOM 671 O O . ALA A 1 94 ? -8.336 -7.038 9.973 1.00 85.31 94 ALA A O 1
ATOM 672 N N . ALA A 1 95 ? -8.827 -6.270 7.926 1.00 81.81 95 ALA A N 1
ATOM 673 C CA . ALA A 1 95 ? -10.016 -5.541 8.360 1.00 81.81 95 ALA A CA 1
ATOM 674 C C . ALA A 1 95 ? -11.115 -6.480 8.880 1.00 81.81 95 ALA A C 1
ATOM 676 O O . ALA A 1 95 ? -11.692 -6.214 9.933 1.00 81.81 95 ALA A O 1
ATOM 677 N N . ARG A 1 96 ? -11.383 -7.592 8.182 1.00 85.50 96 ARG A N 1
ATOM 678 C CA . ARG A 1 96 ? -12.357 -8.604 8.628 1.00 85.50 96 ARG A CA 1
ATOM 679 C C . ARG A 1 96 ? -11.950 -9.227 9.958 1.00 85.50 96 ARG A C 1
ATOM 681 O O . ARG A 1 96 ? -12.780 -9.326 10.857 1.00 85.50 96 ARG A O 1
ATOM 688 N N . TRP A 1 97 ? -10.677 -9.586 10.096 1.00 85.50 97 TRP A N 1
ATOM 689 C CA . TRP A 1 97 ? -10.145 -10.168 11.322 1.00 85.50 97 TRP A CA 1
ATOM 690 C C . TRP A 1 97 ? -10.247 -9.197 12.503 1.00 85.50 97 TRP A C 1
ATOM 692 O O . TRP A 1 97 ? -10.720 -9.574 13.571 1.00 85.50 97 TRP A O 1
ATOM 702 N N . ALA A 1 98 ? -9.926 -7.918 12.291 1.00 79.69 98 ALA A N 1
ATOM 703 C CA . ALA A 1 98 ? -10.070 -6.885 13.315 1.00 79.69 98 ALA A CA 1
ATOM 704 C C . ALA A 1 98 ? -11.528 -6.673 13.769 1.00 79.69 98 ALA A C 1
ATOM 706 O O . ALA A 1 98 ? -11.763 -6.318 14.923 1.00 79.69 98 ALA A O 1
ATOM 707 N N . VAL A 1 99 ? -12.513 -6.886 12.887 1.0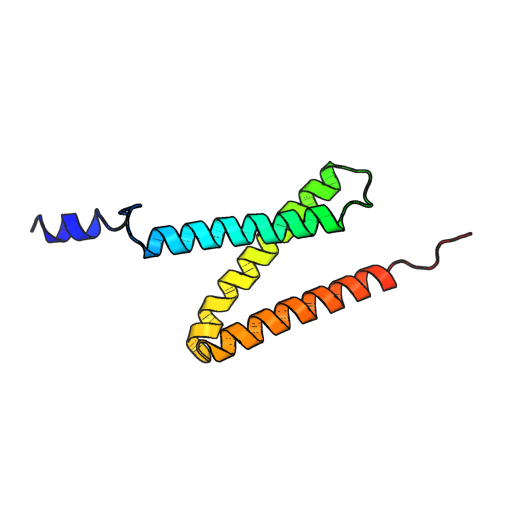0 78.06 99 VAL A N 1
ATOM 708 C CA . VAL A 1 99 ? -13.942 -6.817 13.243 1.00 78.06 99 VAL A CA 1
ATOM 709 C C . VAL A 1 99 ? -14.385 -8.066 14.004 1.00 78.06 99 VAL A C 1
ATOM 711 O O . VAL A 1 99 ? -15.085 -7.939 15.002 1.00 78.06 99 VAL A O 1
ATOM 714 N N . GLN A 1 100 ? -13.955 -9.256 13.580 1.00 78.00 100 GLN A N 1
ATOM 715 C CA . GLN A 1 100 ? -14.301 -10.525 14.237 1.00 78.00 100 GLN A CA 1
ATOM 716 C C . GLN A 1 100 ? -13.627 -10.702 15.606 1.00 78.00 100 GLN A C 1
ATOM 718 O O . GLN A 1 100 ? -14.180 -11.363 16.477 1.00 78.00 100 GLN A O 1
ATOM 723 N N . GLY A 1 101 ? -12.454 -10.096 15.814 1.00 61.62 101 GLY A N 1
ATOM 724 C CA . GLY A 1 101 ? -11.753 -10.090 17.101 1.00 61.62 101 GLY A CA 1
ATOM 725 C C . GLY A 1 101 ? -12.407 -9.215 18.177 1.00 61.62 101 GLY A C 1
ATOM 726 O O . GLY A 1 101 ? -12.021 -9.298 19.342 1.00 61.62 101 GLY A O 1
ATOM 727 N N . LYS A 1 102 ? -13.408 -8.391 17.829 1.00 60.84 102 LYS A N 1
ATOM 728 C CA . LYS A 1 102 ? -14.273 -7.750 18.824 1.00 60.84 102 LYS A CA 1
ATOM 729 C C . LYS A 1 102 ? -15.225 -8.822 19.354 1.00 60.84 102 LYS A C 1
ATOM 731 O O . LYS A 1 102 ? -16.166 -9.202 18.665 1.00 60.84 102 LYS A O 1
ATOM 736 N N . GLY A 1 103 ? -14.938 -9.346 20.548 1.00 59.50 103 GLY A N 1
ATOM 737 C CA . GLY A 1 103 ? -15.816 -10.289 21.250 1.00 59.50 103 GLY A CA 1
ATOM 738 C C . GLY A 1 103 ? -17.254 -9.761 21.404 1.00 59.50 103 GLY A C 1
ATOM 739 O O . GLY A 1 103 ? -17.503 -8.587 21.114 1.00 59.50 103 GLY A O 1
ATOM 740 N N . PRO A 1 104 ? -18.206 -10.610 21.846 1.00 53.94 104 PRO A N 1
ATOM 741 C CA . PRO A 1 104 ? -19.618 -10.247 21.946 1.00 53.94 104 PRO A CA 1
ATOM 742 C C . PRO A 1 104 ? -19.789 -8.903 22.650 1.00 53.94 104 PRO A C 1
ATOM 744 O O . PRO A 1 104 ? -19.192 -8.681 23.705 1.00 53.94 104 PRO A O 1
ATOM 747 N N . VAL A 1 105 ? -20.595 -8.015 22.064 1.00 61.28 105 VAL A N 1
ATOM 748 C CA . VAL A 1 105 ? -21.055 -6.807 22.753 1.00 61.28 105 VAL A CA 1
ATOM 749 C C . VAL A 1 105 ? -21.812 -7.305 23.980 1.00 61.28 105 VAL A C 1
ATOM 751 O O . VAL A 1 105 ? -22.873 -7.913 23.838 1.00 61.28 105 VAL A O 1
ATOM 754 N N . ALA A 1 106 ? -21.200 -7.174 25.159 1.00 55.06 106 ALA A N 1
ATOM 755 C CA . ALA A 1 106 ? -21.854 -7.522 26.409 1.00 55.06 106 ALA A CA 1
ATOM 756 C C . ALA A 1 106 ? -23.144 -6.682 26.523 1.00 55.06 106 ALA A C 1
ATOM 758 O O . ALA A 1 106 ? -23.095 -5.499 26.170 1.00 55.06 106 ALA A O 1
ATOM 759 N N . PRO A 1 107 ? -24.274 -7.302 26.912 1.00 58.31 107 PRO A N 1
ATOM 760 C CA . PRO A 1 107 ? -25.577 -6.643 26.978 1.00 58.31 107 PRO A CA 1
ATOM 761 C C . PRO A 1 107 ? -25.612 -5.487 27.981 1.00 58.31 107 PRO A C 1
ATOM 763 O O . PRO A 1 107 ? -24.849 -5.534 28.974 1.00 58.31 107 PRO A O 1
#

Foldseek 3Di:
DVVVVVVVVPPPPCVDPVVVVVVVVLCCLLCVQLVVQLVVCVPDPDPVVSNVSSRVSSVVSVVLVVVVVVQCVPPNPVSNVVSVVVVVVVVVVVVVVVVVVPPDPDD

Secondary structure (DSSP, 8-state):
--HHHHHHH-TT-TTSHHHHHHHHHHHHHHHHHHHHHHHHTTT-S-HHHHHHHHHHHHHHHHHHHHHHHHHHHHHHHHHHHHHHHHHHHHHHHHHHHHHHTS-----

pLDDT: mean 83.33, std 14.38, range [50.0, 96.38]